Protein AF-A0A366D5F0-F1 (afdb_monomer)

Nearest PDB structures (foldseek):
  1pug-assembly1_A  TM=7.980E-01  e=2.311E-03  Escherichia coli
  1pug-assembly2_C  TM=8.357E-01  e=4.589E-03  Escherichia coli
  7ane-assembly1_an  TM=6.407E-01  e=9.654E-04  Leishmania major
  7aor-assembly1_an  TM=3.988E-01  e=2.448E-04  Trypanosoma cruzi strain CL Brener
  6hiw-assembly1_DM  TM=4.790E-01  e=1.494E-03  Trypanosoma brucei brucei

Solvent-accessible surface area (backbone atoms only — not comparable to full-atom values): 8014 Å² total; per-residue (Å²): 133,63,67,70,57,54,53,53,53,51,54,47,53,52,50,53,51,51,52,50,53,52,47,50,53,52,41,69,66,35,63,19,70,22,63,44,97,82,52,35,40,37,22,32,16,31,47,87,44,48,79,76,46,76,48,76,30,84,69,49,86,77,46,52,73,66,58,49,52,53,50,49,52,55,28,41,52,51,6,31,49,52,13,46,54,51,44,50,52,54,49,53,52,49,52,54,53,50,51,55,51,46,54,56,38,43,75,75,41,64,79,58,43,77,77,68,61,75,78,83,82,71,80,75,74,78,74,65,99,71,80,87,80,84,84,80,94,131

Sequence (138 aa):
MTDATDAALTELLARQRQLMEQAKVRIQAVEAEAETTDRLVRVRVNASGALLDVTLGPGTERLSRNQLGEMITRTAQRATRRAADRVAAELDELDTAQQRLLEIIESINPSTASIVRPAPHYPQVRQNPGDHDAAQPF

Radius of gyration: 23.33 Å; Cα contacts (8 Å, |Δi|>4): 122; chains: 1; bounding box: 60×56×53 Å

Secondary structure (DSSP, 8-state):
--HHHHHHHHHHHHHHHHHHHHHHHHHHT-EEEEE-TTSSEEEEEETT--EEEEEEPTTGGGS-HHHHHHHHHHHHHHHHHHHHHHHHHHHHHHHHHHHHHHHHHHHH-TTTHHHHPPPP--------TTTTSS----

Structure (mmCIF, N/CA/C/O backbone):
data_AF-A0A366D5F0-F1
#
_entry.id   AF-A0A366D5F0-F1
#
loop_
_atom_site.group_PDB
_atom_site.id
_atom_site.type_symbol
_atom_site.label_atom_id
_atom_site.label_alt_id
_atom_site.label_comp_id
_atom_site.label_asym_id
_atom_site.label_entity_id
_atom_site.label_seq_id
_atom_site.pdbx_PDB_ins_code
_atom_site.Cartn_x
_atom_site.Cartn_y
_atom_site.Cartn_z
_atom_site.occupancy
_atom_site.B_iso_or_equiv
_atom_site.auth_seq_id
_atom_site.auth_comp_id
_atom_site.auth_asym_id
_atom_site.auth_atom_id
_atom_site.pdbx_PDB_model_num
ATOM 1 N N . MET A 1 1 ? 41.339 -6.879 -28.000 1.00 46.66 1 MET A N 1
ATOM 2 C CA . MET A 1 1 ? 39.897 -7.193 -28.154 1.00 46.66 1 MET A CA 1
ATOM 3 C C . MET A 1 1 ? 39.169 -7.390 -26.816 1.00 46.66 1 MET A C 1
ATOM 5 O O . MET A 1 1 ? 37.984 -7.672 -26.844 1.00 46.66 1 MET A O 1
ATOM 9 N N . THR A 1 2 ? 39.827 -7.201 -25.665 1.00 59.03 2 THR A N 1
ATOM 10 C CA . THR A 1 2 ? 39.268 -7.386 -24.307 1.00 59.03 2 THR A CA 1
ATOM 11 C C . THR A 1 2 ? 38.608 -6.124 -23.723 1.00 59.03 2 THR A C 1
ATOM 13 O O . THR A 1 2 ? 37.654 -6.226 -22.968 1.00 59.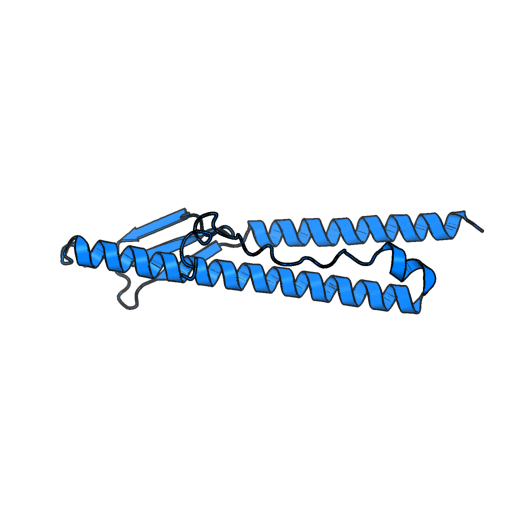03 2 THR A O 1
ATOM 16 N N . ASP A 1 3 ? 39.054 -4.939 -24.145 1.00 61.66 3 ASP A N 1
ATOM 17 C CA . ASP A 1 3 ? 38.663 -3.634 -23.580 1.00 61.66 3 ASP A CA 1
ATOM 18 C C . ASP A 1 3 ? 37.181 -3.257 -23.813 1.00 61.66 3 ASP A C 1
ATOM 20 O O . ASP A 1 3 ? 36.487 -2.777 -22.921 1.00 61.66 3 ASP A O 1
ATOM 24 N N . ALA A 1 4 ? 36.642 -3.562 -25.000 1.00 61.75 4 ALA A N 1
ATOM 25 C CA . ALA A 1 4 ? 35.246 -3.262 -25.336 1.00 61.75 4 ALA A CA 1
ATOM 26 C C . ALA A 1 4 ? 34.237 -4.138 -24.564 1.00 61.75 4 ALA A C 1
ATOM 28 O O . ALA A 1 4 ? 33.115 -3.707 -24.295 1.00 61.75 4 ALA A O 1
ATOM 29 N N . THR A 1 5 ? 34.632 -5.360 -24.199 1.00 65.62 5 THR A N 1
ATOM 30 C CA . THR A 1 5 ? 33.780 -6.305 -23.465 1.00 65.62 5 THR A CA 1
ATOM 31 C C . THR A 1 5 ? 33.701 -5.938 -21.981 1.00 65.62 5 THR A C 1
ATOM 33 O O . THR A 1 5 ? 32.619 -6.000 -21.400 1.00 65.62 5 THR A O 1
ATOM 36 N N . ASP A 1 6 ? 34.808 -5.477 -21.391 1.00 72.88 6 ASP A N 1
ATOM 37 C CA . ASP A 1 6 ? 34.855 -5.007 -20.000 1.00 72.88 6 ASP A CA 1
ATOM 38 C C . ASP A 1 6 ? 34.072 -3.700 -19.808 1.00 72.88 6 ASP A C 1
ATOM 40 O O . ASP A 1 6 ? 33.347 -3.545 -18.819 1.00 72.88 6 ASP A O 1
ATOM 44 N N . ALA A 1 7 ? 34.136 -2.783 -20.780 1.00 75.75 7 ALA A N 1
ATOM 45 C CA . ALA A 1 7 ? 33.339 -1.557 -20.766 1.00 75.75 7 ALA A CA 1
ATOM 46 C C . ALA A 1 7 ? 31.827 -1.850 -20.830 1.00 75.75 7 ALA A C 1
ATOM 48 O O . ALA A 1 7 ? 31.053 -1.300 -20.045 1.00 75.75 7 ALA A O 1
ATOM 49 N N . ALA A 1 8 ? 31.406 -2.767 -21.709 1.00 73.25 8 ALA A N 1
ATOM 50 C CA . ALA A 1 8 ? 30.005 -3.174 -21.823 1.00 73.25 8 ALA A CA 1
ATOM 51 C C . ALA A 1 8 ? 29.496 -3.902 -20.565 1.00 73.25 8 ALA A C 1
ATOM 53 O O . ALA A 1 8 ? 28.369 -3.666 -20.126 1.00 73.25 8 ALA A O 1
ATOM 54 N N . LEU A 1 9 ? 30.329 -4.751 -19.952 1.00 74.62 9 LEU A N 1
ATOM 55 C CA . LEU A 1 9 ? 30.003 -5.429 -18.695 1.00 74.62 9 LEU A CA 1
ATOM 56 C C . LEU A 1 9 ? 29.879 -4.439 -17.525 1.00 74.62 9 LEU A C 1
ATOM 58 O O . LEU A 1 9 ? 28.978 -4.565 -16.696 1.00 74.62 9 LEU A O 1
ATOM 62 N N . THR A 1 10 ? 30.751 -3.431 -17.473 1.00 82.56 10 THR A N 1
ATOM 63 C CA . THR A 1 10 ? 30.725 -2.395 -16.430 1.00 82.56 10 THR A CA 1
ATOM 64 C C . THR A 1 10 ? 29.468 -1.533 -1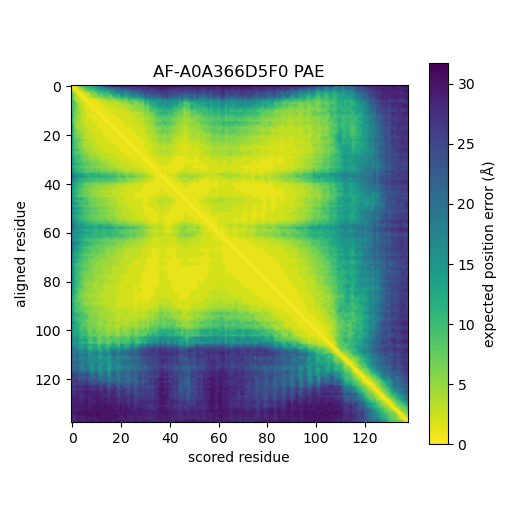6.526 1.00 82.56 10 THR A C 1
ATOM 66 O O . THR A 1 10 ? 28.780 -1.336 -15.522 1.00 82.56 10 THR A O 1
ATOM 69 N N . GLU A 1 11 ? 29.126 -1.070 -17.731 1.00 80.25 11 GLU A N 1
ATOM 70 C CA . GLU A 1 11 ? 27.905 -0.294 -17.983 1.00 80.25 11 GLU A CA 1
ATOM 71 C C . GLU A 1 11 ? 26.647 -1.093 -17.614 1.00 80.25 11 GLU A C 1
ATOM 73 O O . GLU A 1 11 ? 25.695 -0.572 -17.027 1.00 80.25 11 GLU A O 1
ATOM 78 N N . LEU A 1 12 ? 26.660 -2.400 -17.880 1.00 76.69 12 LEU A N 1
ATOM 79 C CA . LEU A 1 12 ? 25.569 -3.292 -17.519 1.00 76.69 12 LEU A CA 1
ATOM 80 C C . LEU A 1 12 ? 25.380 -3.416 -16.002 1.00 76.69 12 LEU A C 1
ATOM 82 O O . LEU A 1 12 ? 24.262 -3.257 -15.507 1.00 76.69 12 LEU A O 1
ATOM 86 N N . LEU A 1 13 ? 26.459 -3.671 -15.258 1.00 81.94 13 LEU A N 1
ATOM 87 C CA . LEU A 1 13 ? 26.409 -3.751 -13.796 1.00 81.94 13 LEU A CA 1
ATOM 88 C C . LEU A 1 13 ? 25.950 -2.423 -13.182 1.00 81.94 13 LEU A C 1
ATOM 90 O O . LEU A 1 13 ? 25.146 -2.417 -12.245 1.00 81.94 13 LEU A O 1
ATOM 94 N N . ALA A 1 14 ? 26.404 -1.294 -13.736 1.00 85.44 14 ALA A N 1
ATOM 95 C CA . ALA A 1 14 ? 25.956 0.031 -13.322 1.00 85.44 14 ALA A CA 1
ATOM 96 C C . ALA A 1 14 ? 24.445 0.205 -13.541 1.00 85.44 14 ALA A C 1
ATOM 98 O O . ALA A 1 14 ? 23.728 0.642 -12.635 1.00 85.44 14 ALA A O 1
ATOM 99 N N . ARG A 1 15 ? 23.935 -0.214 -14.704 1.00 82.56 15 ARG A N 1
ATOM 100 C CA . ARG A 1 15 ? 22.510 -0.112 -15.031 1.00 82.56 15 ARG A CA 1
ATOM 101 C C . ARG A 1 15 ? 21.637 -1.028 -14.178 1.00 82.56 15 ARG A C 1
ATOM 103 O O . ARG A 1 15 ? 20.588 -0.591 -13.705 1.00 82.56 15 ARG A O 1
ATOM 110 N N . GLN A 1 16 ? 22.074 -2.259 -13.924 1.00 82.56 16 GLN A N 1
ATOM 111 C CA . GLN A 1 16 ? 21.383 -3.186 -13.024 1.00 82.56 16 GLN A CA 1
ATOM 112 C C . GLN A 1 16 ? 21.310 -2.623 -11.598 1.00 82.56 16 GLN A C 1
ATOM 114 O O . GLN A 1 16 ? 20.241 -2.622 -10.984 1.00 82.56 16 GLN A O 1
ATOM 119 N N . ARG A 1 17 ? 22.425 -2.082 -11.090 1.00 86.19 17 ARG A N 1
ATOM 120 C CA . ARG A 1 17 ? 22.474 -1.443 -9.771 1.00 86.19 17 ARG A CA 1
ATOM 121 C C . ARG A 1 17 ? 21.520 -0.256 -9.686 1.00 86.19 17 ARG A C 1
ATOM 123 O O . ARG A 1 17 ? 20.795 -0.130 -8.704 1.00 86.19 17 ARG A O 1
ATOM 130 N N . GLN A 1 18 ? 21.482 0.586 -10.717 1.00 88.00 18 GLN A N 1
ATOM 131 C CA . GLN A 1 18 ? 20.572 1.728 -10.758 1.00 88.00 18 GLN A CA 1
ATOM 132 C C . GLN A 1 18 ? 19.100 1.295 -10.717 1.00 88.00 18 GLN A C 1
ATOM 134 O O . GLN A 1 18 ? 18.319 1.884 -9.972 1.00 88.00 18 GLN A O 1
ATOM 139 N N . LEU A 1 19 ? 18.718 0.257 -11.472 1.00 85.62 19 LEU A N 1
ATOM 140 C CA . LEU A 1 19 ? 17.352 -0.281 -11.449 1.00 85.62 19 LEU A CA 1
ATOM 141 C C . LEU A 1 19 ? 16.967 -0.798 -10.056 1.00 85.62 19 LEU A C 1
ATOM 143 O O . LEU A 1 19 ? 15.869 -0.509 -9.580 1.00 85.62 19 LEU A O 1
ATOM 147 N N . MET A 1 20 ? 17.879 -1.506 -9.384 1.00 84.75 20 MET A N 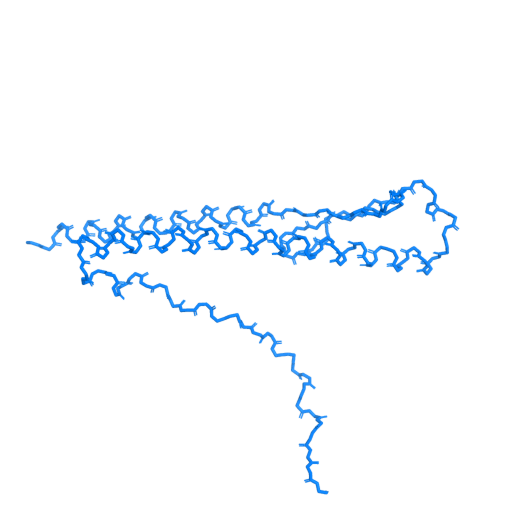1
ATOM 148 C CA . MET A 1 20 ? 17.647 -1.996 -8.023 1.00 84.75 20 MET A CA 1
ATOM 149 C C . MET A 1 20 ? 17.515 -0.869 -6.998 1.00 84.75 20 MET A C 1
ATOM 151 O O . MET A 1 20 ? 16.594 -0.900 -6.185 1.00 84.75 20 MET A O 1
ATOM 155 N N . GLU A 1 21 ? 18.385 0.144 -7.037 1.00 89.62 21 GLU A N 1
ATOM 156 C CA . GLU A 1 21 ? 18.284 1.277 -6.107 1.00 89.62 21 GLU A CA 1
ATOM 157 C C . GLU A 1 21 ? 16.983 2.060 -6.316 1.00 89.62 21 GLU A C 1
ATOM 159 O O . GLU A 1 21 ? 16.313 2.421 -5.350 1.00 89.62 21 GLU A O 1
ATOM 164 N N . GLN A 1 22 ? 16.562 2.264 -7.567 1.00 90.00 22 GLN A N 1
ATOM 165 C CA . GLN A 1 22 ? 15.284 2.915 -7.855 1.00 90.00 22 GLN A CA 1
ATOM 166 C C . GLN A 1 22 ? 14.092 2.099 -7.339 1.00 90.00 22 GLN A C 1
ATOM 168 O O . GLN A 1 22 ? 13.189 2.670 -6.731 1.00 90.00 22 GLN A O 1
ATOM 173 N N . ALA A 1 23 ? 14.090 0.778 -7.539 1.00 87.06 23 ALA A N 1
ATOM 174 C CA . ALA A 1 23 ? 13.037 -0.091 -7.016 1.00 87.06 23 ALA A CA 1
ATOM 175 C C . ALA A 1 23 ? 13.004 -0.088 -5.484 1.00 87.06 23 ALA A C 1
ATOM 177 O O . ALA A 1 23 ? 11.938 0.032 -4.887 1.00 87.06 23 ALA A O 1
ATOM 178 N N . LYS A 1 24 ? 14.171 -0.120 -4.834 1.00 89.00 24 LYS A N 1
ATOM 179 C CA . LYS A 1 24 ? 14.279 -0.009 -3.377 1.00 89.00 24 LYS A CA 1
ATOM 180 C C . LYS A 1 24 ? 13.674 1.295 -2.861 1.00 89.00 24 LYS A C 1
ATOM 182 O O . LYS A 1 24 ? 12.932 1.256 -1.885 1.00 89.00 24 LYS A O 1
ATOM 187 N N . VAL A 1 25 ? 13.954 2.427 -3.510 1.00 93.88 25 VAL A N 1
ATOM 188 C CA . VAL A 1 25 ? 13.365 3.724 -3.139 1.00 93.88 25 VAL A CA 1
ATOM 189 C C . VAL A 1 25 ? 11.842 3.696 -3.279 1.00 93.88 25 VAL A C 1
ATOM 191 O O . VAL A 1 25 ? 11.149 4.136 -2.364 1.00 93.88 25 VAL A O 1
ATOM 194 N N . ARG A 1 26 ? 11.308 3.140 -4.376 1.00 92.50 26 ARG A N 1
ATOM 195 C CA . ARG A 1 26 ? 9.853 3.030 -4.577 1.00 92.50 26 ARG A CA 1
ATOM 196 C C . ARG A 1 26 ? 9.195 2.136 -3.531 1.00 92.50 26 ARG A C 1
ATOM 198 O O . ARG A 1 26 ? 8.240 2.565 -2.895 1.00 92.50 26 ARG A O 1
ATOM 205 N N . ILE A 1 27 ? 9.763 0.957 -3.271 1.00 91.81 27 ILE A N 1
ATOM 206 C CA . ILE A 1 27 ? 9.287 0.037 -2.230 1.00 91.81 27 ILE A CA 1
ATOM 207 C C . ILE A 1 27 ? 9.312 0.716 -0.858 1.00 91.81 27 ILE A C 1
ATOM 209 O O . ILE A 1 27 ? 8.336 0.630 -0.123 1.00 91.81 27 ILE A O 1
ATOM 213 N N . GLN A 1 28 ? 10.387 1.428 -0.506 1.00 92.56 28 GLN A N 1
ATOM 214 C CA . GLN A 1 28 ? 10.478 2.143 0.774 1.00 92.56 28 GLN A CA 1
ATOM 215 C C . GLN A 1 28 ? 9.446 3.268 0.914 1.00 92.56 28 GLN A C 1
ATOM 217 O O . GLN A 1 28 ? 9.031 3.566 2.031 1.00 92.56 28 GLN A O 1
ATOM 222 N N . ALA A 1 29 ? 9.026 3.871 -0.198 1.00 95.00 29 ALA A N 1
ATOM 223 C CA . ALA A 1 29 ? 7.994 4.899 -0.228 1.00 95.00 29 ALA A CA 1
ATOM 224 C C . ALA A 1 29 ? 6.563 4.333 -0.203 1.00 95.00 29 ALA A C 1
ATOM 226 O O . ALA A 1 29 ? 5.608 5.109 -0.133 1.00 95.00 29 ALA A O 1
ATOM 227 N N . VAL A 1 30 ? 6.380 3.006 -0.259 1.00 95.94 30 VAL A N 1
ATOM 228 C CA . VAL A 1 30 ? 5.047 2.408 -0.171 1.00 95.94 30 VAL A CA 1
ATOM 229 C C . VAL A 1 30 ? 4.451 2.686 1.205 1.00 95.94 30 VAL A C 1
ATOM 231 O O . VAL A 1 30 ? 4.930 2.221 2.239 1.00 95.94 30 VAL A O 1
ATOM 234 N N . GLU A 1 31 ? 3.325 3.386 1.188 1.00 97.62 31 GLU A N 1
ATOM 235 C CA . GLU A 1 31 ? 2.374 3.456 2.286 1.00 97.62 31 GLU A CA 1
ATOM 236 C C . GLU A 1 31 ? 1.024 2.935 1.800 1.00 97.62 31 GLU A C 1
ATOM 238 O O . GLU A 1 31 ? 0.677 3.059 0.620 1.00 97.62 31 GLU A O 1
ATOM 243 N N . ALA A 1 32 ? 0.235 2.358 2.698 1.00 98.06 32 ALA A N 1
ATOM 244 C CA . ALA A 1 32 ? -1.128 1.952 2.403 1.00 98.06 32 ALA A CA 1
ATOM 245 C C . ALA A 1 32 ? -2.074 2.334 3.533 1.00 98.06 32 ALA A C 1
ATOM 247 O O . ALA A 1 32 ? -1.726 2.291 4.711 1.00 98.06 32 ALA A O 1
ATOM 248 N N . GLU A 1 33 ? -3.301 2.669 3.150 1.00 98.12 33 GLU A N 1
ATOM 249 C CA . GLU A 1 33 ? -4.368 3.036 4.068 1.00 98.12 33 GLU A CA 1
ATOM 250 C C . GLU A 1 33 ? -5.553 2.085 3.905 1.00 98.12 33 GLU A C 1
ATOM 252 O O . GLU A 1 33 ? -5.896 1.661 2.793 1.00 98.12 33 GLU A O 1
ATOM 257 N N . ALA A 1 34 ? -6.213 1.773 5.015 1.00 98.38 34 ALA A N 1
ATOM 258 C CA . ALA A 1 34 ? -7.545 1.195 5.017 1.00 98.38 34 ALA A CA 1
ATOM 259 C C . ALA A 1 34 ? -8.453 1.964 5.971 1.00 98.38 34 ALA A C 1
ATOM 261 O O . ALA A 1 34 ? -8.040 2.380 7.048 1.00 98.38 34 ALA A O 1
ATOM 262 N N . GLU A 1 35 ? -9.711 2.103 5.570 1.00 98.12 35 GLU A N 1
ATOM 263 C CA . GLU A 1 35 ? -10.750 2.774 6.342 1.00 98.12 35 GLU A CA 1
ATOM 264 C C . GLU A 1 35 ? -11.997 1.886 6.395 1.00 98.12 35 GLU A C 1
ATOM 266 O O . GLU A 1 35 ? -12.242 1.079 5.479 1.00 98.12 35 GLU A O 1
ATOM 271 N N . THR A 1 36 ? -12.750 1.970 7.487 1.00 96.94 36 THR A N 1
ATOM 272 C CA . THR A 1 36 ? -14.082 1.367 7.603 1.00 96.94 36 THR A CA 1
ATOM 273 C C . THR A 1 36 ? -15.106 2.160 6.788 1.00 96.94 36 THR A C 1
ATOM 275 O O . THR A 1 36 ? -14.942 3.351 6.543 1.00 96.94 36 THR A O 1
ATOM 278 N N . THR A 1 37 ? -16.179 1.513 6.334 1.00 92.19 37 THR A N 1
ATOM 279 C CA . THR A 1 37 ? -17.180 2.150 5.453 1.00 92.19 37 THR A CA 1
ATOM 280 C C . THR A 1 37 ? -17.845 3.376 6.089 1.00 92.19 37 THR A C 1
ATOM 282 O O . THR A 1 37 ? -18.170 4.340 5.404 1.00 92.19 37 THR A O 1
ATOM 285 N N . ASP A 1 38 ? -18.016 3.345 7.405 1.00 93.25 38 ASP A N 1
ATOM 286 C CA . ASP A 1 38 ? -18.588 4.401 8.241 1.00 93.25 38 ASP A CA 1
ATOM 287 C C . ASP A 1 38 ? -17.559 5.447 8.708 1.00 93.25 38 ASP A C 1
ATOM 289 O O . ASP A 1 38 ? -17.915 6.357 9.453 1.00 93.25 38 ASP A O 1
ATOM 293 N N . ARG A 1 39 ? -16.297 5.349 8.260 1.00 95.12 39 ARG A N 1
ATOM 294 C CA . ARG A 1 39 ? -15.188 6.254 8.622 1.00 95.12 39 ARG A CA 1
ATOM 295 C C . ARG A 1 39 ? -14.895 6.323 10.124 1.00 95.12 39 ARG A C 1
ATOM 297 O O . ARG A 1 39 ? -14.322 7.299 10.605 1.00 95.12 39 ARG A O 1
ATOM 304 N N . LEU A 1 40 ? -15.268 5.285 10.871 1.00 96.81 40 LEU A N 1
ATOM 305 C CA . LEU A 1 40 ? -14.981 5.187 12.301 1.00 96.81 40 LEU A CA 1
ATOM 306 C C . LEU A 1 40 ? -13.512 4.883 12.578 1.00 96.81 40 LEU A C 1
ATOM 308 O O . LEU A 1 40 ? -12.967 5.376 13.560 1.00 96.81 40 LEU A O 1
ATOM 312 N N . VAL A 1 41 ? -12.860 4.082 11.736 1.00 98.06 41 VAL A N 1
ATOM 313 C CA . VAL A 1 41 ? -11.449 3.736 11.919 1.00 98.06 41 VAL A CA 1
ATOM 314 C C . VAL A 1 41 ? -10.710 3.819 10.598 1.00 98.06 41 VAL A C 1
ATOM 316 O O . VAL A 1 41 ? -11.115 3.214 9.603 1.00 98.06 41 VAL A O 1
ATOM 319 N N . ARG A 1 42 ? -9.576 4.516 10.622 1.00 98.44 42 ARG A N 1
ATOM 320 C CA . ARG A 1 42 ? -8.616 4.606 9.527 1.00 98.44 42 ARG A CA 1
ATOM 321 C C . ARG A 1 42 ? -7.240 4.203 10.032 1.00 98.44 42 ARG A C 1
ATOM 323 O O . ARG A 1 42 ? -6.825 4.627 11.106 1.00 98.44 42 ARG A O 1
ATOM 330 N N . VAL A 1 43 ? -6.542 3.375 9.268 1.00 98.75 43 VAL A N 1
ATOM 331 C CA . VAL A 1 43 ? -5.206 2.882 9.610 1.00 98.75 43 VAL A CA 1
ATOM 332 C C . VAL A 1 43 ? -4.277 3.072 8.425 1.00 98.75 43 VAL A C 1
ATOM 334 O O . VAL A 1 43 ? -4.620 2.654 7.316 1.00 98.75 43 VAL A O 1
ATOM 337 N N . ARG A 1 44 ? -3.095 3.641 8.677 1.00 98.56 44 ARG A N 1
ATOM 338 C CA . ARG A 1 44 ? -2.005 3.760 7.702 1.00 98.56 44 ARG A CA 1
ATO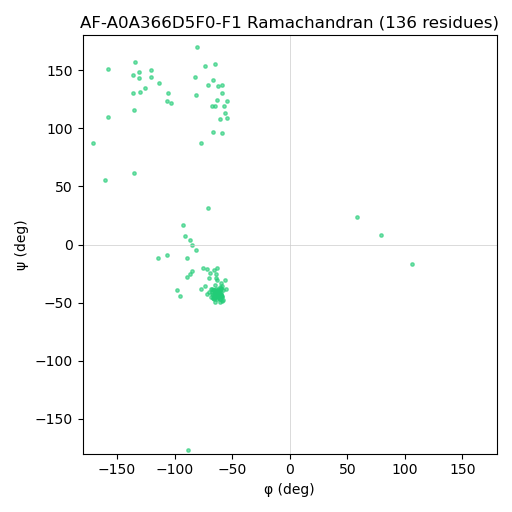M 339 C C . ARG A 1 44 ? -0.814 2.911 8.124 1.00 98.56 44 ARG A C 1
ATOM 341 O O . ARG A 1 44 ? -0.450 2.880 9.301 1.00 98.56 44 ARG A O 1
ATOM 348 N N . VAL A 1 45 ? -0.196 2.249 7.155 1.00 98.56 45 VAL A N 1
ATOM 349 C CA . VAL A 1 45 ? 0.991 1.410 7.346 1.00 98.56 45 VAL A CA 1
ATOM 350 C C . VAL A 1 45 ? 2.029 1.694 6.267 1.00 98.56 45 VAL A C 1
ATOM 352 O O . VAL A 1 45 ? 1.679 2.155 5.180 1.00 98.56 45 VAL A O 1
ATOM 355 N N . ASN A 1 46 ? 3.290 1.390 6.552 1.00 98.06 46 ASN A N 1
ATOM 356 C CA . ASN A 1 46 ? 4.368 1.435 5.566 1.00 98.06 46 ASN A CA 1
ATOM 357 C C . ASN A 1 46 ? 4.523 0.096 4.814 1.00 98.06 46 ASN A C 1
ATOM 359 O O . ASN A 1 46 ? 3.792 -0.869 5.053 1.00 98.06 46 ASN A O 1
ATOM 363 N N . ALA A 1 47 ? 5.531 0.029 3.946 1.00 95.00 47 ALA A N 1
ATOM 364 C CA . ALA A 1 47 ? 5.879 -1.127 3.124 1.00 95.00 47 ALA A CA 1
ATOM 365 C C . ALA A 1 47 ? 6.144 -2.427 3.903 1.00 95.00 47 ALA A C 1
ATOM 367 O O . ALA A 1 47 ? 5.889 -3.511 3.387 1.00 95.00 47 ALA A O 1
ATOM 368 N N . SER A 1 48 ? 6.643 -2.347 5.145 1.00 93.56 48 SER A N 1
ATOM 369 C CA . SER A 1 48 ? 6.859 -3.532 5.990 1.00 93.56 48 SER A CA 1
ATOM 370 C C . SER A 1 48 ? 5.606 -3.959 6.758 1.00 93.56 48 SER A C 1
ATOM 372 O O . SER A 1 48 ? 5.641 -4.937 7.504 1.00 93.56 48 SER A O 1
ATOM 374 N N . GLY A 1 49 ? 4.499 -3.229 6.595 1.00 92.94 49 GLY A N 1
ATOM 375 C CA . GLY A 1 49 ? 3.268 -3.422 7.351 1.00 92.94 49 GLY A CA 1
ATOM 376 C C . GLY A 1 49 ? 3.303 -2.805 8.748 1.00 92.94 49 GLY A C 1
ATOM 377 O O . GLY A 1 49 ? 2.373 -3.035 9.521 1.00 92.94 49 GLY A O 1
ATOM 378 N N . ALA A 1 50 ? 4.337 -2.028 9.087 1.00 97.12 50 ALA A N 1
ATOM 379 C CA . ALA A 1 50 ? 4.390 -1.319 10.356 1.00 97.12 50 ALA A CA 1
ATOM 380 C C . ALA A 1 50 ? 3.375 -0.171 10.369 1.00 97.12 50 ALA A C 1
ATOM 382 O O . ALA A 1 50 ? 3.233 0.572 9.396 1.00 97.12 50 ALA A O 1
ATOM 383 N N . LEU A 1 51 ? 2.680 -0.033 11.497 1.00 97.44 51 LEU A N 1
ATOM 384 C CA . LEU A 1 51 ? 1.718 1.033 11.750 1.00 97.44 51 LEU A CA 1
ATOM 385 C C . LEU A 1 51 ? 2.405 2.399 11.746 1.00 97.44 51 LEU A C 1
ATOM 387 O O . LEU A 1 51 ? 3.338 2.631 12.511 1.00 97.44 51 LEU A O 1
ATOM 391 N N . LEU A 1 52 ? 1.907 3.294 10.896 1.00 97.88 52 LEU A N 1
ATOM 392 C CA . LEU A 1 52 ? 2.304 4.699 10.863 1.00 97.88 52 LEU A CA 1
ATOM 393 C C . LEU A 1 52 ? 1.308 5.567 11.621 1.00 97.88 52 LEU A C 1
ATOM 395 O O . LEU A 1 52 ? 1.707 6.515 12.289 1.00 97.88 52 LEU A O 1
ATOM 399 N N . ASP A 1 53 ? 0.015 5.258 11.490 1.00 98.31 53 ASP A N 1
ATOM 400 C CA . ASP A 1 53 ? -1.049 6.051 12.095 1.00 98.31 53 ASP A CA 1
ATOM 401 C C . ASP A 1 53 ? -2.345 5.246 12.281 1.00 98.31 53 ASP A C 1
ATOM 403 O O . ASP A 1 53 ? -2.653 4.339 11.497 1.00 98.31 53 ASP A O 1
ATOM 407 N N . VAL A 1 54 ? -3.116 5.617 13.305 1.00 98.06 54 VAL A N 1
ATOM 408 C CA . VAL A 1 54 ? -4.477 5.135 13.564 1.00 98.06 54 VAL A CA 1
ATOM 409 C C . VAL A 1 54 ? -5.347 6.328 13.925 1.00 98.06 54 VAL A C 1
ATOM 411 O O . VAL A 1 54 ? -5.176 6.943 14.976 1.00 98.06 54 VAL A O 1
ATOM 414 N N . THR A 1 55 ? -6.336 6.614 13.087 1.00 98.12 55 THR A N 1
ATOM 415 C CA . THR A 1 55 ? -7.309 7.678 13.328 1.00 98.12 55 THR A CA 1
ATOM 416 C C . THR A 1 55 ? -8.651 7.077 13.727 1.00 98.12 55 THR A C 1
ATOM 418 O O . THR A 1 55 ? -9.173 6.185 13.050 1.00 98.12 55 THR A O 1
ATOM 421 N N . LEU A 1 56 ? -9.222 7.593 14.816 1.00 97.81 56 LEU A N 1
ATOM 422 C CA . LEU A 1 56 ? -10.569 7.267 15.271 1.00 97.81 56 LEU A CA 1
ATOM 423 C C . LEU A 1 56 ? -11.513 8.410 14.907 1.00 97.81 56 LEU A C 1
ATOM 425 O O . LEU A 1 56 ? -11.297 9.557 15.296 1.00 97.81 56 LEU A O 1
ATOM 429 N N . GLY A 1 57 ? -12.540 8.089 14.133 1.00 95.81 57 GLY A N 1
ATOM 430 C CA . GLY A 1 57 ? -13.562 9.028 13.706 1.00 95.81 57 GLY A CA 1
ATOM 431 C C . GLY A 1 57 ? -14.628 9.286 14.777 1.00 95.81 57 GLY A C 1
ATOM 432 O O . GLY A 1 57 ? -14.702 8.579 15.792 1.00 95.81 57 GLY A O 1
ATOM 433 N N . PRO A 1 58 ? -15.493 10.287 14.542 1.00 92.00 58 PRO A N 1
ATOM 434 C CA . PRO A 1 58 ? -16.656 10.542 15.385 1.00 92.00 58 PRO A CA 1
ATOM 435 C C . PRO A 1 58 ? -17.615 9.345 15.346 1.00 92.00 58 PRO A C 1
ATOM 437 O O . PRO A 1 58 ? -17.888 8.806 14.278 1.00 92.00 58 PRO A O 1
ATOM 440 N N . GLY A 1 59 ? -18.144 8.933 16.496 1.00 90.44 59 GLY A N 1
ATOM 441 C CA . GLY A 1 59 ? -19.023 7.768 16.643 1.00 90.44 59 GLY A CA 1
ATOM 442 C C . GLY A 1 59 ? -18.336 6.565 17.292 1.00 90.44 59 GLY A C 1
ATOM 443 O O . GLY A 1 59 ? -19.020 5.676 17.806 1.00 90.44 59 GLY A O 1
ATOM 444 N N . THR A 1 60 ? -16.999 6.543 17.335 1.00 93.69 60 THR A N 1
ATOM 445 C CA . THR A 1 60 ? -16.232 5.494 18.029 1.00 93.69 60 THR A CA 1
ATOM 446 C C . THR A 1 60 ? -16.473 5.494 19.537 1.00 93.69 60 THR A C 1
ATOM 448 O O . THR A 1 60 ? -16.399 4.437 20.159 1.00 93.69 60 THR A O 1
ATOM 451 N N . GLU A 1 61 ? -16.860 6.631 20.122 1.00 93.31 61 GLU A N 1
ATOM 452 C CA . GLU A 1 61 ? -17.212 6.760 21.540 1.00 93.31 61 GLU A CA 1
ATOM 453 C C . GLU A 1 61 ? -18.440 5.934 21.947 1.00 93.31 61 GLU A C 1
ATOM 455 O O . GLU A 1 61 ? -18.633 5.644 23.126 1.00 93.31 61 GLU A O 1
ATOM 460 N N . ARG A 1 62 ? -19.269 5.545 20.971 1.00 94.06 62 ARG A N 1
ATOM 461 C CA . ARG A 1 62 ? -20.466 4.718 21.178 1.00 94.06 62 ARG A CA 1
ATOM 462 C C . ARG A 1 62 ? -20.173 3.223 21.078 1.00 94.06 62 ARG A C 1
ATOM 464 O O . ARG A 1 62 ? -21.040 2.415 21.406 1.00 94.06 62 ARG A O 1
ATOM 471 N N . LEU A 1 63 ? -18.986 2.849 20.603 1.00 94.94 63 LEU A N 1
ATOM 472 C CA . LEU A 1 63 ? -18.571 1.457 20.493 1.00 94.94 63 LEU A CA 1
ATOM 473 C C . LEU A 1 63 ? -18.055 0.951 21.839 1.00 94.94 63 LEU A C 1
ATOM 475 O O . LEU A 1 63 ? -17.367 1.653 22.580 1.00 94.94 63 LEU A O 1
ATOM 479 N N . SER A 1 64 ? -18.326 -0.319 22.135 1.00 97.06 64 SER A N 1
ATOM 480 C CA . SER A 1 64 ? -17.619 -0.986 23.226 1.00 97.06 64 SER A CA 1
ATOM 481 C C . SER A 1 64 ? -16.128 -1.117 22.899 1.00 97.06 64 SER A C 1
ATOM 483 O O . SER A 1 64 ? -15.727 -1.189 21.734 1.00 97.06 64 SER A O 1
ATOM 485 N N . ARG A 1 65 ? -15.290 -1.228 23.937 1.00 96.81 65 ARG A N 1
ATOM 486 C CA . ARG A 1 65 ? -13.837 -1.422 23.776 1.00 96.81 65 ARG A CA 1
ATOM 487 C C . ARG A 1 65 ? -13.501 -2.637 22.905 1.00 96.81 65 ARG A C 1
ATOM 489 O O . ARG A 1 65 ? -12.586 -2.558 22.093 1.00 96.81 65 ARG A O 1
ATOM 496 N N . ASN A 1 66 ? -14.265 -3.723 23.037 1.00 97.94 66 ASN A N 1
ATOM 497 C CA . ASN A 1 66 ? -14.066 -4.938 22.245 1.00 97.94 66 ASN A CA 1
ATOM 498 C C . ASN A 1 66 ? -14.405 -4.711 20.768 1.00 97.94 66 ASN A C 1
ATOM 500 O O . ASN A 1 66 ? -13.610 -5.072 19.906 1.00 97.94 66 ASN A O 1
ATOM 504 N N . GLN A 1 67 ? -15.535 -4.057 20.476 1.00 97.00 67 GLN A N 1
ATOM 505 C CA . GLN A 1 67 ? -15.914 -3.722 19.098 1.00 97.00 67 GLN A CA 1
ATOM 506 C C . GLN A 1 67 ? -14.879 -2.809 18.441 1.00 97.00 67 GLN A C 1
ATOM 508 O O . GLN A 1 67 ? -14.488 -3.041 17.299 1.00 97.00 67 GLN A O 1
ATOM 513 N N . LEU A 1 68 ? -14.405 -1.795 19.170 1.00 97.50 68 LEU A N 1
ATOM 514 C CA . LEU A 1 68 ? -13.383 -0.887 18.667 1.00 97.50 68 LEU A CA 1
ATOM 515 C C . LEU A 1 68 ? -12.054 -1.617 18.417 1.00 97.50 68 LEU A C 1
ATOM 517 O O . LEU A 1 68 ? -11.462 -1.455 17.353 1.00 97.50 68 LEU A O 1
ATOM 521 N N . GLY A 1 69 ? -11.605 -2.459 19.353 1.00 97.94 69 GLY A N 1
ATOM 522 C CA . GLY A 1 69 ? -10.375 -3.242 19.204 1.00 97.94 69 GLY A CA 1
ATOM 523 C C . GLY A 1 69 ? -10.417 -4.202 18.013 1.00 97.94 69 GLY A C 1
ATOM 524 O O . GLY A 1 69 ? -9.463 -4.273 17.233 1.00 97.94 69 GLY A O 1
ATOM 525 N N . GLU A 1 70 ? -11.542 -4.889 17.814 1.00 97.94 70 GLU A N 1
ATOM 526 C CA . GLU A 1 70 ? -11.749 -5.758 16.654 1.00 97.94 70 GLU A CA 1
ATOM 527 C C . GLU A 1 70 ? -11.736 -4.956 15.344 1.00 97.94 70 GLU A C 1
ATOM 529 O O . GLU A 1 70 ? -11.089 -5.346 14.367 1.00 97.94 70 GLU A O 1
ATOM 534 N N . MET A 1 71 ? -12.401 -3.800 15.333 1.00 97.56 71 MET A N 1
ATOM 535 C CA . MET A 1 71 ? -12.481 -2.925 14.168 1.00 97.56 71 MET A CA 1
ATOM 536 C C . MET A 1 71 ? -11.113 -2.357 13.774 1.00 97.56 71 MET A C 1
ATOM 538 O O . MET A 1 71 ? -10.763 -2.382 12.590 1.00 97.56 71 MET A O 1
ATOM 542 N N . ILE A 1 72 ? -10.311 -1.913 14.746 1.00 98.06 72 ILE A N 1
ATOM 543 C CA . ILE A 1 72 ? -8.928 -1.466 14.524 1.00 98.06 72 ILE A CA 1
ATOM 544 C C . ILE A 1 72 ? -8.090 -2.606 13.961 1.00 98.06 72 ILE A C 1
ATOM 546 O O . ILE A 1 72 ? -7.454 -2.436 12.922 1.00 98.06 72 ILE A O 1
ATOM 550 N N . THR A 1 73 ? -8.142 -3.784 14.583 1.00 98.31 73 THR A N 1
ATOM 551 C CA . THR A 1 73 ? -7.353 -4.950 14.159 1.00 98.31 73 THR A CA 1
ATOM 552 C C . THR A 1 73 ? -7.670 -5.341 12.718 1.00 98.31 73 THR A C 1
ATOM 554 O O . THR A 1 73 ? -6.770 -5.491 11.890 1.00 98.31 73 THR A O 1
ATOM 557 N N . ARG A 1 74 ? -8.957 -5.443 12.376 1.00 98.06 74 ARG A N 1
ATOM 558 C CA . ARG A 1 74 ? -9.401 -5.794 11.021 1.00 98.06 74 ARG A CA 1
ATOM 559 C C . ARG A 1 74 ? -8.999 -4.734 9.996 1.00 98.06 74 ARG A C 1
ATOM 561 O O . ARG A 1 74 ? -8.624 -5.065 8.870 1.00 98.06 74 ARG A O 1
ATOM 568 N N . THR A 1 75 ? -9.070 -3.460 10.372 1.00 98.50 75 THR A N 1
ATOM 569 C CA . THR A 1 75 ? -8.690 -2.347 9.492 1.00 98.50 75 THR A CA 1
ATOM 570 C C . THR A 1 75 ? -7.178 -2.307 9.279 1.00 98.50 75 THR A C 1
ATOM 572 O O . THR A 1 75 ? -6.741 -2.178 8.138 1.00 98.50 75 THR A O 1
ATOM 575 N N . ALA A 1 76 ? -6.381 -2.547 10.322 1.00 98.31 76 ALA A N 1
ATOM 576 C CA . ALA A 1 76 ? -4.931 -2.676 10.220 1.00 98.31 76 ALA A CA 1
ATOM 577 C C . ALA A 1 76 ? -4.528 -3.837 9.304 1.00 98.31 76 ALA A C 1
ATOM 579 O O . ALA A 1 76 ? -3.756 -3.637 8.373 1.00 98.31 76 ALA A O 1
ATOM 580 N N . GLN A 1 77 ? -5.132 -5.019 9.466 1.00 98.44 77 GLN A N 1
ATOM 581 C CA . GLN A 1 77 ? -4.880 -6.160 8.579 1.00 98.44 77 GLN A CA 1
ATOM 582 C C . GLN A 1 77 ? -5.199 -5.846 7.110 1.00 98.44 77 GLN A C 1
ATOM 584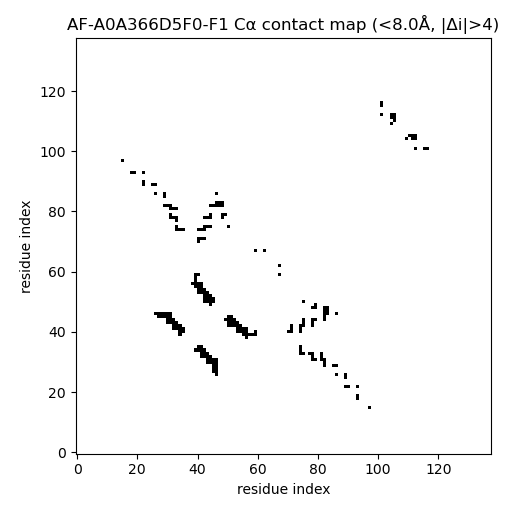 O O . GLN A 1 77 ? -4.465 -6.265 6.216 1.00 98.44 77 GLN A O 1
ATOM 589 N N . ARG A 1 78 ? -6.278 -5.097 6.837 1.00 98.38 78 ARG A N 1
ATOM 590 C CA . ARG A 1 78 ? -6.599 -4.634 5.477 1.00 98.38 78 ARG A CA 1
ATOM 591 C C . ARG A 1 78 ? -5.547 -3.663 4.940 1.00 98.38 78 ARG A C 1
ATOM 593 O O . ARG A 1 78 ? -5.190 -3.777 3.770 1.00 98.38 78 ARG A O 1
ATOM 600 N N . ALA A 1 79 ? -5.057 -2.736 5.762 1.00 98.38 79 ALA A N 1
ATOM 601 C CA . ALA A 1 79 ? -3.991 -1.815 5.373 1.00 98.38 79 ALA A CA 1
ATOM 602 C C . ALA A 1 79 ? -2.688 -2.577 5.069 1.00 98.38 79 ALA A C 1
ATOM 604 O O . ALA A 1 79 ? -2.096 -2.361 4.016 1.00 98.38 79 ALA A O 1
ATOM 605 N N . THR A 1 80 ? -2.301 -3.538 5.915 1.00 98.12 80 THR A N 1
ATOM 606 C CA . THR A 1 80 ? -1.123 -4.398 5.704 1.00 98.12 80 THR A CA 1
ATOM 607 C C . THR A 1 80 ? -1.219 -5.204 4.412 1.00 98.12 80 THR A C 1
ATOM 609 O O . THR A 1 80 ? -0.253 -5.241 3.658 1.00 98.12 80 THR A O 1
ATOM 612 N N . ARG A 1 81 ? -2.380 -5.804 4.106 1.00 98.25 81 ARG A N 1
ATOM 613 C CA . ARG A 1 81 ? -2.576 -6.511 2.826 1.00 98.25 81 ARG A CA 1
ATOM 614 C C . ARG A 1 81 ? -2.414 -5.568 1.636 1.00 98.25 81 ARG A C 1
ATOM 616 O O . ARG A 1 81 ? -1.655 -5.875 0.732 1.00 98.25 81 ARG A O 1
ATOM 623 N N . ARG A 1 82 ? -3.025 -4.379 1.687 1.00 98.06 82 ARG A N 1
ATOM 624 C CA . ARG A 1 82 ? -2.867 -3.362 0.632 1.00 98.06 82 ARG A CA 1
ATOM 625 C C . ARG A 1 82 ? -1.415 -2.912 0.451 1.00 98.06 82 ARG A C 1
ATOM 627 O O . ARG A 1 82 ? -1.018 -2.634 -0.674 1.00 98.06 82 ARG A O 1
ATOM 634 N N . ALA A 1 83 ? -0.637 -2.809 1.530 1.00 97.56 83 ALA A N 1
ATOM 635 C CA . ALA A 1 83 ? 0.792 -2.510 1.436 1.00 97.56 83 ALA A CA 1
ATOM 636 C C . ALA A 1 83 ? 1.555 -3.655 0.767 1.00 97.56 83 ALA A C 1
ATOM 638 O O . ALA A 1 83 ? 2.329 -3.399 -0.148 1.00 97.56 83 ALA A O 1
ATOM 639 N N . ALA A 1 84 ? 1.291 -4.903 1.165 1.00 95.56 84 ALA A N 1
ATOM 640 C CA . ALA A 1 84 ? 1.902 -6.077 0.550 1.00 95.56 84 ALA A CA 1
ATOM 641 C C . ALA A 1 84 ? 1.585 -6.170 -0.952 1.00 95.56 84 ALA A C 1
ATOM 643 O O . ALA A 1 84 ? 2.499 -6.379 -1.742 1.00 95.56 84 ALA A O 1
ATOM 644 N N . ASP A 1 85 ? 0.332 -5.925 -1.350 1.00 96.88 85 ASP A N 1
ATOM 645 C CA . ASP A 1 85 ? -0.081 -5.918 -2.759 1.00 96.88 85 ASP A CA 1
ATOM 646 C C . ASP A 1 85 ? 0.667 -4.838 -3.564 1.00 96.88 85 ASP A C 1
ATOM 648 O O . ASP A 1 85 ? 1.100 -5.077 -4.689 1.00 96.88 85 ASP A O 1
ATOM 652 N N . ARG A 1 86 ? 0.870 -3.647 -2.979 1.00 95.81 86 ARG A N 1
ATOM 653 C CA . ARG A 1 86 ? 1.643 -2.560 -3.607 1.00 95.81 86 ARG A CA 1
ATOM 654 C C . ARG A 1 86 ? 3.126 -2.900 -3.729 1.00 95.81 86 ARG A C 1
ATOM 656 O O . ARG A 1 86 ? 3.717 -2.638 -4.768 1.00 95.81 86 ARG A O 1
ATOM 663 N N . VAL A 1 87 ? 3.722 -3.491 -2.693 1.00 94.00 87 VAL A N 1
ATOM 664 C CA . VAL A 1 87 ? 5.119 -3.947 -2.738 1.00 94.00 87 VAL A CA 1
ATOM 665 C C . VAL A 1 87 ? 5.297 -5.048 -3.785 1.00 94.00 87 VAL A C 1
ATOM 667 O O . VAL A 1 87 ? 6.274 -5.013 -4.525 1.00 94.00 87 VAL A O 1
ATOM 670 N N . ALA A 1 88 ? 4.359 -5.994 -3.880 1.00 92.31 88 ALA A N 1
ATOM 671 C CA . ALA A 1 88 ? 4.390 -7.043 -4.895 1.00 92.31 88 ALA A CA 1
ATOM 672 C C . ALA A 1 88 ? 4.352 -6.457 -6.314 1.00 92.31 88 ALA A C 1
ATOM 674 O O . ALA A 1 88 ? 5.176 -6.832 -7.139 1.00 92.31 88 ALA A O 1
ATOM 675 N N . ALA A 1 89 ? 3.489 -5.468 -6.568 1.00 91.00 89 ALA A N 1
ATOM 676 C CA . ALA A 1 89 ? 3.438 -4.790 -7.864 1.00 91.00 89 ALA A CA 1
ATOM 677 C C . ALA A 1 89 ? 4.774 -4.112 -8.239 1.00 91.00 89 ALA A C 1
ATOM 679 O O . ALA A 1 89 ? 5.228 -4.229 -9.374 1.00 91.00 89 ALA A O 1
ATOM 680 N N . GLU A 1 90 ? 5.444 -3.456 -7.286 1.00 89.88 90 GLU A N 1
ATOM 681 C CA . GLU A 1 90 ? 6.765 -2.842 -7.517 1.00 89.88 90 GLU A CA 1
ATOM 682 C C . GLU A 1 90 ? 7.859 -3.877 -7.831 1.00 89.88 90 GLU A C 1
ATOM 684 O O . GLU A 1 90 ? 8.773 -3.608 -8.617 1.00 89.88 90 GLU A O 1
ATOM 689 N N . LEU A 1 91 ? 7.777 -5.061 -7.217 1.00 88.88 91 LEU A N 1
ATOM 690 C CA . LEU A 1 91 ? 8.689 -6.174 -7.487 1.00 88.88 91 LEU A CA 1
ATOM 691 C C . LEU A 1 91 ? 8.426 -6.795 -8.866 1.00 88.88 91 LEU A C 1
ATOM 693 O O . LEU A 1 91 ? 9.379 -7.012 -9.611 1.00 88.88 91 LEU A O 1
ATOM 697 N N . ASP A 1 92 ? 7.163 -6.988 -9.249 1.00 89.25 92 ASP A N 1
ATOM 698 C CA . ASP A 1 92 ? 6.789 -7.498 -10.575 1.00 89.25 92 ASP A CA 1
ATOM 699 C C . ASP A 1 92 ? 7.269 -6.562 -11.703 1.00 89.25 92 ASP A C 1
ATOM 701 O O . ASP A 1 92 ? 7.760 -7.005 -12.751 1.00 89.25 92 ASP A O 1
ATOM 705 N N . GLU A 1 93 ? 7.185 -5.243 -11.492 1.00 86.44 93 GLU A N 1
ATOM 706 C CA . GLU A 1 93 ? 7.727 -4.251 -12.426 1.00 86.44 93 GLU A CA 1
ATOM 707 C C . GLU A 1 93 ? 9.254 -4.346 -12.555 1.00 86.44 93 GLU A C 1
ATOM 709 O O . GLU A 1 93 ? 9.796 -4.224 -13.662 1.00 86.44 93 GLU A O 1
ATOM 714 N N . LEU A 1 94 ? 9.957 -4.579 -11.440 1.00 86.25 94 LEU A N 1
ATOM 715 C CA . LEU A 1 94 ? 11.405 -4.773 -11.437 1.00 86.25 94 LEU A CA 1
ATOM 716 C C . LEU A 1 94 ? 11.794 -6.045 -12.198 1.00 86.25 94 LEU A C 1
ATOM 718 O O . LEU A 1 94 ? 12.700 -5.987 -13.033 1.00 86.25 94 LEU A O 1
ATOM 722 N N . ASP A 1 95 ? 11.101 -7.157 -11.964 1.00 84.00 95 ASP A N 1
ATOM 723 C CA . ASP A 1 95 ? 11.349 -8.424 -12.656 1.00 84.00 95 ASP A CA 1
ATOM 724 C C . ASP A 1 95 ? 11.114 -8.281 -14.165 1.00 84.00 95 ASP A C 1
ATOM 726 O O . ASP A 1 95 ? 11.959 -8.671 -14.976 1.00 84.00 95 ASP A O 1
ATOM 730 N N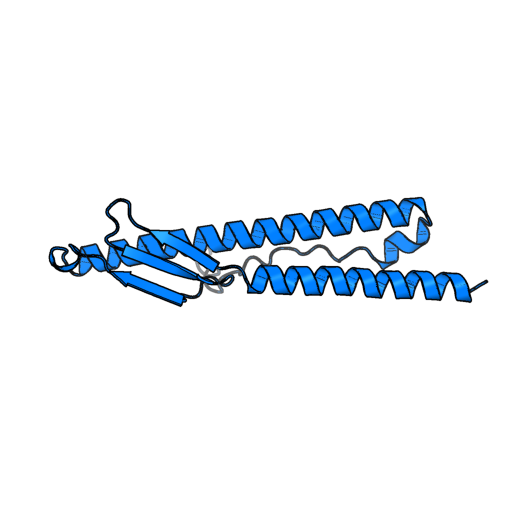 . THR A 1 96 ? 10.036 -7.602 -14.561 1.00 86.06 96 THR A N 1
ATOM 731 C CA . THR A 1 96 ? 9.745 -7.295 -15.972 1.00 86.06 96 THR A CA 1
ATOM 732 C C . THR A 1 96 ? 10.828 -6.409 -16.604 1.00 86.06 96 THR A C 1
ATOM 734 O O . THR A 1 96 ? 11.183 -6.562 -17.778 1.00 86.06 96 THR A O 1
ATOM 737 N N . ALA A 1 97 ? 11.367 -5.437 -15.862 1.00 81.12 97 ALA A N 1
ATOM 738 C CA . ALA A 1 97 ? 12.465 -4.597 -16.337 1.00 81.12 97 ALA A CA 1
ATOM 739 C C . ALA A 1 97 ? 13.772 -5.393 -16.498 1.00 81.12 97 ALA A C 1
ATOM 741 O O . ALA A 1 97 ? 14.496 -5.184 -17.474 1.00 81.12 97 ALA A O 1
ATOM 742 N N . GLN A 1 98 ? 14.056 -6.325 -15.584 1.00 80.69 98 GLN A N 1
ATOM 743 C CA . GLN A 1 98 ? 15.221 -7.207 -15.672 1.00 80.69 98 GLN A CA 1
ATOM 744 C C . GLN A 1 98 ? 15.120 -8.180 -16.849 1.00 80.69 98 GLN A C 1
ATOM 746 O O . GLN A 1 98 ? 16.095 -8.335 -17.582 1.00 80.69 98 GLN A O 1
ATOM 751 N N . GLN A 1 99 ? 13.953 -8.788 -17.075 1.00 82.38 99 GLN A N 1
ATOM 752 C CA . GLN A 1 99 ? 13.722 -9.683 -18.214 1.00 82.38 99 GLN A CA 1
ATOM 753 C C . GLN A 1 99 ? 13.975 -8.973 -19.548 1.00 82.38 99 GLN A C 1
ATOM 755 O O . GLN A 1 99 ? 14.757 -9.460 -20.359 1.00 82.38 99 GLN A O 1
ATOM 760 N N . ARG A 1 100 ? 13.428 -7.763 -19.731 1.00 80.94 100 ARG A N 1
ATOM 761 C CA . ARG A 1 100 ? 13.682 -6.950 -20.935 1.00 80.94 100 ARG A CA 1
ATOM 762 C C . ARG A 1 100 ? 15.161 -6.621 -21.128 1.00 80.94 100 ARG A C 1
ATOM 764 O O . ARG A 1 100 ? 15.652 -6.609 -22.252 1.00 80.94 100 ARG A O 1
ATOM 771 N N . LEU A 1 101 ? 15.882 -6.340 -20.042 1.00 76.50 101 LEU A N 1
ATOM 772 C CA . LEU A 1 101 ? 17.321 -6.090 -20.112 1.00 76.50 101 LEU A CA 1
ATOM 773 C C . LEU A 1 101 ? 18.083 -7.346 -20.563 1.00 76.50 101 LEU A C 1
ATOM 775 O O . LEU A 1 101 ? 18.963 -7.242 -21.414 1.00 76.50 101 LEU A O 1
ATOM 779 N N . LEU A 1 102 ? 17.725 -8.519 -20.033 1.00 73.38 102 LEU A N 1
ATOM 780 C CA . LEU A 1 102 ? 18.318 -9.800 -20.422 1.00 73.38 102 LEU A CA 1
ATOM 781 C C . LEU A 1 102 ? 18.048 -10.141 -21.894 1.00 73.38 102 LEU A C 1
ATOM 783 O O . LEU A 1 102 ? 18.984 -10.536 -22.582 1.00 73.38 102 LEU A O 1
ATOM 787 N N . GLU A 1 103 ? 16.831 -9.921 -22.394 1.00 78.12 103 GLU A N 1
ATOM 788 C CA . GLU A 1 103 ? 16.486 -10.122 -23.813 1.00 78.12 103 GLU A CA 1
ATOM 789 C C . GLU A 1 103 ? 17.338 -9.245 -24.743 1.00 78.12 103 GLU A C 1
ATOM 791 O O . GLU A 1 103 ? 17.869 -9.719 -25.750 1.00 78.12 103 GLU A O 1
ATOM 796 N N . ILE A 1 104 ? 17.529 -7.969 -24.386 1.00 71.44 104 ILE A N 1
ATOM 797 C CA . ILE A 1 104 ? 18.399 -7.059 -25.144 1.00 71.44 104 ILE A CA 1
ATOM 798 C C . ILE A 1 104 ? 19.837 -7.593 -25.163 1.00 71.44 104 ILE A C 1
ATOM 800 O O . ILE A 1 104 ? 20.478 -7.588 -26.211 1.00 71.44 104 ILE A O 1
ATOM 804 N N . ILE A 1 105 ? 20.348 -8.085 -24.034 1.00 69.19 105 ILE A N 1
ATOM 805 C CA . ILE A 1 105 ? 21.716 -8.615 -23.944 1.00 69.19 105 ILE A CA 1
ATOM 806 C C . ILE A 1 105 ? 21.871 -9.890 -24.765 1.00 69.19 105 ILE A C 1
ATOM 808 O O . ILE A 1 105 ? 22.838 -10.007 -25.512 1.00 69.19 105 ILE A O 1
ATOM 812 N N . GLU A 1 106 ? 20.927 -10.822 -24.659 1.00 71.00 106 GLU A N 1
ATOM 813 C CA . GLU A 1 106 ? 20.943 -12.071 -25.420 1.00 71.00 106 GLU A CA 1
ATOM 814 C C . GLU A 1 106 ? 20.955 -11.797 -26.932 1.00 71.00 106 GLU A C 1
ATOM 816 O O . GLU A 1 106 ? 21.674 -12.469 -27.671 1.00 71.00 106 GLU A O 1
ATOM 821 N N . SER A 1 107 ? 20.266 -10.738 -27.376 1.00 68.12 107 SER A N 1
ATOM 822 C CA . SER A 1 107 ? 20.289 -10.291 -28.775 1.00 68.12 107 SER A CA 1
ATOM 823 C C . SER A 1 107 ? 21.632 -9.696 -29.236 1.00 68.12 107 SER A C 1
ATOM 825 O O . SER A 1 107 ? 21.931 -9.723 -30.429 1.00 68.12 107 SER A O 1
ATOM 827 N N . ILE A 1 108 ? 22.453 -9.174 -28.313 1.00 66.12 108 ILE A N 1
ATOM 828 C CA . ILE A 1 108 ? 23.744 -8.525 -28.607 1.00 66.12 108 ILE A CA 1
ATOM 829 C C . ILE A 1 108 ? 24.907 -9.518 -28.468 1.00 66.12 108 ILE A C 1
ATOM 831 O O . ILE A 1 108 ? 25.810 -9.530 -29.305 1.00 66.12 108 ILE A O 1
ATOM 835 N N . ASN A 1 109 ? 24.919 -10.334 -27.409 1.00 59.75 109 ASN A N 1
ATOM 836 C CA . ASN A 1 109 ? 25.943 -11.348 -27.170 1.00 59.75 109 ASN A CA 1
ATOM 837 C C . ASN A 1 109 ? 25.430 -12.459 -26.219 1.00 59.75 109 ASN A C 1
ATOM 839 O O . ASN A 1 109 ? 25.295 -12.230 -25.012 1.00 59.75 109 ASN A O 1
ATOM 843 N N . PRO A 1 110 ? 25.194 -13.689 -26.715 1.00 59.06 110 PRO A N 1
ATOM 844 C CA . PRO A 1 110 ? 24.581 -14.765 -25.930 1.00 59.06 110 PRO A CA 1
ATOM 845 C C . PRO A 1 110 ? 25.456 -15.250 -24.760 1.00 59.06 110 PRO A C 1
ATOM 847 O O . PRO A 1 110 ? 24.941 -15.778 -23.777 1.00 59.06 110 PRO A O 1
ATOM 850 N N . SER A 1 111 ? 26.775 -15.031 -24.810 1.00 55.06 111 SER A N 1
ATOM 851 C CA . SER A 1 111 ? 27.710 -15.463 -23.760 1.00 55.06 111 SER A CA 1
ATOM 852 C C . SER A 1 111 ? 27.656 -14.594 -22.494 1.00 55.06 111 SER A C 1
ATOM 854 O O . SER A 1 111 ? 28.074 -15.040 -21.427 1.00 55.06 111 SER A O 1
ATOM 856 N N . THR A 1 112 ? 27.136 -13.363 -22.578 1.00 54.22 112 THR A N 1
ATOM 857 C CA . THR A 1 112 ? 27.067 -12.421 -21.443 1.00 54.22 112 THR A CA 1
ATOM 858 C C . THR A 1 112 ? 25.822 -12.642 -20.573 1.00 54.22 112 THR A C 1
ATOM 860 O O . THR A 1 112 ? 25.832 -12.329 -19.382 1.00 54.22 112 THR A O 1
ATOM 863 N N . ALA A 1 113 ? 24.768 -13.253 -21.128 1.00 53.28 113 ALA A N 1
ATOM 864 C CA . ALA A 1 113 ? 23.506 -13.522 -20.434 1.00 53.28 113 ALA A CA 1
ATOM 865 C C . ALA A 1 113 ? 23.661 -14.476 -19.229 1.00 53.28 113 ALA A C 1
ATOM 867 O O . ALA A 1 113 ? 22.950 -14.344 -18.233 1.00 53.28 113 ALA A O 1
ATOM 868 N N . SER A 1 114 ? 24.628 -15.399 -19.273 1.00 54.56 114 SER A N 1
ATOM 869 C CA . SER A 1 114 ? 24.895 -16.355 -18.185 1.00 54.56 114 SER A CA 1
ATOM 870 C C . SER A 1 114 ? 25.528 -15.723 -16.938 1.00 54.56 114 SER A C 1
ATOM 872 O O . SER A 1 114 ? 25.434 -16.301 -15.861 1.00 54.56 114 SER A O 1
ATOM 874 N N . ILE A 1 115 ? 26.156 -14.547 -17.062 1.00 56.38 115 ILE A N 1
ATOM 875 C CA . ILE A 1 115 ? 26.855 -13.853 -15.961 1.00 56.38 115 ILE A CA 1
ATOM 876 C C . ILE A 1 115 ? 25.886 -12.969 -15.155 1.00 56.38 115 ILE A C 1
ATOM 878 O O . ILE A 1 115 ? 26.113 -12.697 -13.980 1.00 56.38 115 ILE A O 1
ATOM 882 N N . VAL A 1 116 ? 24.794 -12.526 -15.784 1.00 52.50 116 VAL A N 1
ATOM 883 C CA . VAL A 1 116 ? 23.906 -11.463 -15.273 1.00 52.50 116 VAL A CA 1
ATOM 884 C C . VAL A 1 116 ? 22.575 -12.022 -14.758 1.00 52.50 116 VAL A C 1
ATOM 886 O O . VAL A 1 116 ? 21.807 -11.300 -14.121 1.00 52.50 116 VAL A O 1
ATOM 889 N N . ARG A 1 117 ? 22.297 -13.316 -14.985 1.00 55.16 117 ARG A N 1
ATOM 890 C CA . ARG A 1 117 ? 21.112 -13.986 -14.435 1.00 55.16 117 ARG A CA 1
ATOM 891 C C . ARG A 1 117 ? 21.101 -13.861 -12.906 1.00 55.16 117 ARG A C 1
ATOM 893 O O . ARG A 1 117 ? 22.016 -14.369 -12.256 1.00 55.16 117 ARG A O 1
ATOM 900 N N . PRO A 1 118 ? 20.071 -13.234 -12.314 1.00 47.62 118 PRO A N 1
ATOM 901 C CA . PRO A 1 118 ? 19.921 -13.249 -10.874 1.00 47.62 118 PRO A CA 1
ATOM 902 C C . PRO A 1 118 ? 19.627 -14.678 -10.411 1.00 47.62 118 PRO A C 1
ATOM 904 O O . PRO A 1 118 ? 18.905 -15.429 -11.073 1.00 47.62 118 PRO A O 1
ATOM 907 N N . ALA A 1 119 ? 20.196 -15.063 -9.267 1.00 45.09 119 ALA A N 1
ATOM 908 C CA . ALA A 1 119 ? 19.811 -16.298 -8.601 1.00 45.09 119 ALA A CA 1
ATOM 909 C C . ALA A 1 119 ? 18.306 -16.237 -8.273 1.00 45.09 119 ALA A C 1
ATOM 911 O O . ALA A 1 119 ? 17.837 -15.186 -7.826 1.00 45.09 119 ALA A O 1
ATOM 912 N N . PRO A 1 120 ? 17.543 -17.324 -8.481 1.00 41.88 120 PRO A N 1
ATOM 913 C CA . PRO A 1 120 ? 16.118 -17.341 -8.176 1.00 41.88 120 PRO A CA 1
ATOM 914 C C . PRO A 1 120 ? 15.884 -16.936 -6.718 1.00 41.88 120 PRO A C 1
ATOM 916 O O . PRO A 1 120 ? 16.428 -17.544 -5.792 1.00 41.88 120 PRO A O 1
ATOM 919 N N . HIS A 1 121 ? 15.074 -15.895 -6.518 1.00 44.03 121 HIS A N 1
ATOM 920 C CA . HIS A 1 121 ? 14.620 -15.494 -5.196 1.00 44.03 121 HIS A CA 1
ATOM 921 C C . HIS A 1 121 ? 13.521 -16.467 -4.770 1.00 44.03 121 HIS A C 1
ATOM 923 O O . HIS A 1 121 ? 12.342 -16.259 -5.041 1.00 44.03 121 HIS A O 1
ATOM 929 N N . TYR A 1 122 ? 13.905 -17.580 -4.149 1.00 38.25 122 TYR A N 1
ATOM 930 C CA . TYR A 1 122 ? 12.925 -18.433 -3.490 1.00 38.25 122 TYR A CA 1
ATOM 931 C C . TYR A 1 122 ? 12.375 -17.656 -2.293 1.00 38.25 122 TYR A C 1
ATOM 933 O O . TYR A 1 122 ? 13.169 -17.309 -1.408 1.00 38.25 122 TYR A O 1
ATOM 941 N N . PRO A 1 123 ? 11.059 -17.363 -2.238 1.00 38.06 123 PRO A N 1
ATOM 942 C CA . PRO A 1 123 ? 10.469 -16.802 -1.039 1.00 38.06 123 PRO A CA 1
ATOM 943 C C . PRO A 1 123 ? 10.779 -17.770 0.098 1.00 38.06 123 PRO A C 1
ATOM 945 O O . PRO A 1 123 ? 10.341 -18.921 0.097 1.00 38.06 123 PRO A O 1
ATOM 948 N N . GLN A 1 124 ? 11.602 -17.317 1.042 1.00 46.91 124 GLN A N 1
ATOM 949 C CA . GLN A 1 124 ? 11.868 -18.060 2.259 1.00 46.91 124 GLN A CA 1
ATOM 950 C C . GLN A 1 124 ? 10.549 -18.081 3.021 1.00 46.91 124 GLN A C 1
ATOM 952 O O . GLN A 1 124 ? 10.190 -17.114 3.697 1.00 46.91 124 GLN A O 1
ATOM 957 N N . VAL A 1 125 ? 9.793 -19.169 2.872 1.00 40.16 125 VAL A N 1
ATOM 958 C CA . VAL A 1 125 ? 8.725 -19.499 3.805 1.00 40.16 125 VAL A CA 1
ATOM 959 C C . VAL A 1 125 ? 9.408 -19.506 5.163 1.00 40.16 125 VAL A C 1
ATOM 961 O O . VAL A 1 125 ? 10.250 -20.363 5.427 1.00 40.16 125 VAL A O 1
ATOM 964 N N . ARG A 1 126 ? 9.124 -18.502 6.000 1.00 42.50 126 ARG A N 1
ATOM 965 C CA . ARG A 1 126 ? 9.507 -18.5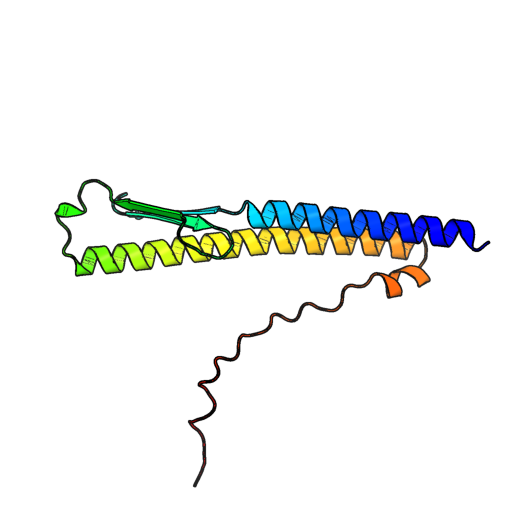41 7.408 1.00 42.50 126 ARG A CA 1
ATOM 966 C C . ARG A 1 126 ? 8.829 -19.778 7.981 1.00 42.50 126 ARG A C 1
ATOM 968 O O . ARG A 1 126 ? 7.651 -19.730 8.319 1.00 42.50 126 ARG A O 1
ATOM 975 N N . GLN A 1 127 ? 9.557 -20.887 8.035 1.00 44.03 127 GLN A N 1
ATOM 976 C CA . GLN A 1 127 ? 9.184 -22.014 8.864 1.00 44.03 127 GLN A CA 1
ATOM 977 C C . GLN A 1 127 ? 9.181 -21.467 10.288 1.00 44.03 127 GLN A C 1
ATOM 979 O O . GLN A 1 127 ? 10.224 -21.092 10.825 1.00 44.03 127 GLN A O 1
ATOM 984 N N . ASN A 1 128 ? 7.989 -21.313 10.862 1.00 42.62 128 ASN A N 1
ATOM 985 C CA . ASN A 1 128 ? 7.883 -21.092 12.291 1.00 42.62 128 ASN A CA 1
ATOM 986 C C . ASN A 1 128 ? 8.540 -22.304 12.968 1.00 42.62 128 ASN A C 1
ATOM 988 O O . ASN A 1 128 ? 8.190 -23.434 12.623 1.00 42.62 128 ASN A O 1
ATOM 992 N N . PRO A 1 129 ? 9.454 -22.114 13.933 1.00 42.47 129 PRO A N 1
ATOM 993 C CA . PRO A 1 129 ? 10.113 -23.215 14.640 1.00 42.47 129 PRO A CA 1
ATOM 994 C C . PRO A 1 129 ? 9.175 -23.973 15.610 1.00 42.47 129 PRO A C 1
ATOM 996 O O . PRO A 1 129 ? 9.619 -24.462 16.641 1.00 42.47 129 PRO A O 1
ATOM 999 N N . GLY A 1 130 ? 7.876 -24.062 15.301 1.00 46.94 130 GLY A N 1
ATOM 1000 C CA . GLY A 1 130 ? 6.842 -24.677 16.138 1.00 46.94 130 GLY A CA 1
ATOM 1001 C C . GLY A 1 130 ? 6.185 -25.941 15.573 1.00 46.94 130 GLY A C 1
ATOM 1002 O O . GLY A 1 130 ? 5.519 -26.632 16.331 1.00 46.94 130 GLY A O 1
ATOM 1003 N N . ASP A 1 131 ? 6.389 -26.295 14.299 1.00 47.69 131 ASP A N 1
ATOM 1004 C CA . ASP A 1 131 ? 5.637 -27.400 13.665 1.00 47.69 131 ASP A CA 1
ATOM 1005 C C . ASP A 1 131 ? 6.336 -28.776 13.757 1.00 47.69 131 ASP A C 1
ATOM 1007 O O . ASP A 1 131 ? 5.981 -29.714 13.047 1.00 47.69 131 ASP A O 1
ATOM 1011 N N . HIS A 1 132 ? 7.325 -28.929 14.645 1.00 47.16 132 HIS A N 1
ATOM 1012 C CA . HIS A 1 132 ? 8.069 -30.186 14.820 1.00 47.16 132 HIS A CA 1
ATOM 1013 C C . HIS A 1 132 ? 7.487 -31.152 15.865 1.00 47.16 132 HIS A C 1
ATOM 1015 O O . HIS A 1 132 ? 8.119 -32.173 16.130 1.00 47.16 132 HIS A O 1
ATOM 1021 N N . ASP A 1 133 ? 6.308 -30.891 16.438 1.00 48.09 133 ASP A N 1
ATOM 1022 C CA . ASP A 1 133 ? 5.785 -31.736 17.522 1.00 48.09 133 ASP A CA 1
ATOM 1023 C C . ASP A 1 133 ? 4.302 -32.099 17.362 1.00 48.09 133 ASP A C 1
ATOM 1025 O O . ASP A 1 133 ? 3.457 -31.742 18.175 1.00 48.09 133 ASP A O 1
ATOM 1029 N N . ALA A 1 134 ? 3.963 -32.796 16.272 1.00 47.03 134 ALA A N 1
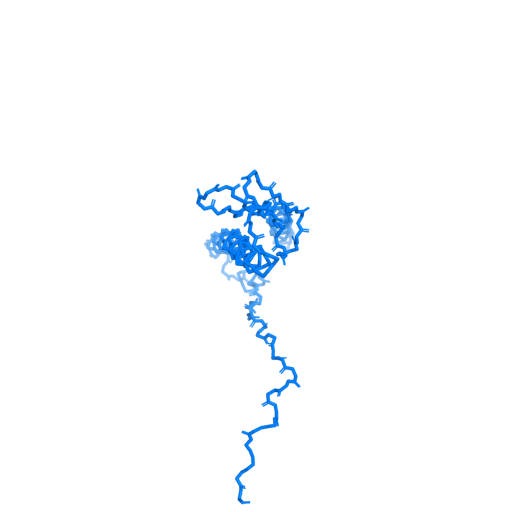ATOM 1030 C CA . ALA A 1 134 ? 2.694 -33.526 16.168 1.00 47.03 134 ALA A CA 1
ATOM 1031 C C . ALA A 1 134 ? 2.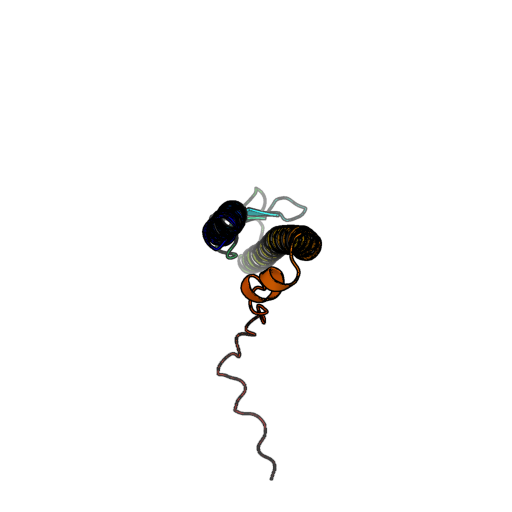721 -34.605 15.069 1.00 47.03 134 ALA A C 1
ATOM 1033 O O . ALA A 1 134 ? 1.885 -34.592 14.173 1.00 47.03 134 ALA A O 1
ATOM 1034 N N . ALA A 1 135 ? 3.678 -35.537 15.116 1.00 38.91 135 ALA A N 1
ATOM 1035 C CA . ALA A 1 135 ? 3.526 -36.860 14.493 1.00 38.91 135 ALA A CA 1
ATOM 1036 C C . ALA A 1 135 ? 4.684 -37.789 14.890 1.00 38.91 135 ALA A C 1
ATOM 1038 O O . ALA A 1 135 ? 5.665 -37.923 14.161 1.00 38.91 135 ALA A O 1
ATOM 1039 N N . GLN A 1 136 ? 4.552 -38.485 16.018 1.00 42.03 136 GLN A N 1
ATOM 1040 C CA . GLN A 1 136 ? 5.151 -39.814 16.139 1.00 42.03 136 GLN A CA 1
ATOM 1041 C C . GLN A 1 136 ? 4.013 -40.836 16.077 1.00 42.03 136 GLN A C 1
ATOM 1043 O O . GLN A 1 136 ? 3.070 -40.722 16.862 1.00 42.03 136 GLN A O 1
ATOM 1048 N N . PRO A 1 137 ? 4.045 -41.803 15.146 1.00 46.78 137 PRO A N 1
ATOM 1049 C CA . PRO A 1 137 ? 3.204 -42.978 15.251 1.00 46.78 137 PRO A CA 1
ATOM 1050 C C . PRO A 1 137 ? 3.870 -43.976 16.207 1.00 46.78 137 PRO A C 1
ATOM 1052 O O . PRO A 1 137 ? 5.059 -44.248 16.058 1.00 46.78 137 PRO A O 1
ATOM 1055 N N . PHE A 1 138 ? 3.103 -44.452 17.188 1.00 47.16 138 PHE A N 1
ATOM 1056 C CA . PHE A 1 138 ? 2.901 -45.838 17.648 1.00 47.16 138 PHE A CA 1
ATOM 1057 C C . PHE A 1 138 ? 2.347 -45.817 19.075 1.00 47.16 138 PHE A C 1
ATOM 1059 O O . PHE A 1 138 ? 3.064 -45.365 19.993 1.00 47.16 138 PHE A O 1
#

Mean predicted aligned error: 11.72 Å

pLDDT: mean 80.14, std 19.89, range [38.06, 98.75]

Organism: NCBI:txid208602

InterPro domains:
  IPR004401 Nucleoid-associated protein YbaB/EbfC [PF02575] (15-94)
  IPR036894 Nucleoid-associated protein YbaB-like domain superfamily [G3DSA:3.30.1310.10] (6-102)
  IPR036894 Nucleoid-associated protein YbaB-like domain superfamily [SSF82607] (17-90)

Foldseek 3Di:
DVVVVVVVLVVLVVVLVVLVVVLVVQLQPQKFKFADPVRQWIWIAHLVLHTPDIDGDPPCVVDDPVRNVVRHVVRSVVRSVVSPVSNVVSVVVSVVVLVVVLVVVCVVPVVCSVVSDDDDPDPPPPPDPPPPPDDDDD